Protein AF-A0A6C0DDC7-F1 (afdb_monomer_lite)

pLDDT: mean 84.73, std 9.31, range [54.53, 95.25]

Radius of gyration: 14.66 Å; chains: 1; bounding box: 37×20×41 Å

Secondary structure (DSSP, 8-state):
--GGGTTPPEEEETTEEEEE-TTSEEEEE-TT-SSEEEEEETTTEE-TTHHHHHHHHHHHHHHHHHHHHHHHT-

Structure (mmCIF, N/CA/C/O backbone):
data_AF-A0A6C0DDC7-F1
#
_entry.id   AF-A0A6C0DDC7-F1
#
loop_
_atom_site.group_PDB
_atom_site.id
_atom_site.type_symbol
_atom_site.label_atom_id
_atom_site.label_alt_id
_atom_site.label_comp_id
_atom_site.label_asym_id
_atom_site.label_entity_id
_atom_site.label_seq_id
_atom_site.pdbx_PDB_ins_code
_atom_site.Cartn_x
_atom_site.Cartn_y
_atom_site.Cartn_z
_atom_site.occupancy
_atom_site.B_iso_or_equiv
_atom_site.auth_seq_id
_atom_site.auth_comp_id
_atom_site.auth_asym_id
_atom_site.auth_atom_id
_atom_site.pdbx_PDB_model_num
ATOM 1 N N . MET A 1 1 ? 10.128 -9.816 1.078 1.00 58.59 1 MET A N 1
ATOM 2 C CA . MET A 1 1 ? 9.226 -9.077 1.988 1.00 58.59 1 MET A CA 1
ATOM 3 C C . MET A 1 1 ? 10.063 -8.063 2.770 1.00 58.59 1 MET A C 1
ATOM 5 O O . MET A 1 1 ? 11.106 -8.472 3.269 1.00 58.59 1 MET A O 1
ATOM 9 N N . PRO A 1 2 ? 9.688 -6.771 2.819 1.00 64.88 2 PRO A N 1
ATOM 10 C CA . PRO A 1 2 ? 10.419 -5.726 3.525 1.00 64.88 2 PRO A CA 1
ATOM 11 C C . PRO A 1 2 ? 10.598 -6.088 4.992 1.00 64.88 2 PRO A C 1
ATOM 13 O O . PRO A 1 2 ? 9.643 -6.535 5.628 1.00 64.88 2 PRO A O 1
ATOM 16 N N . VAL A 1 3 ? 11.787 -5.832 5.545 1.00 70.88 3 VAL A N 1
ATOM 17 C CA . VAL A 1 3 ? 12.075 -6.032 6.979 1.00 70.88 3 VAL A CA 1
ATOM 18 C C . VAL A 1 3 ? 11.053 -5.291 7.845 1.00 70.88 3 VAL A C 1
ATOM 20 O O . VAL A 1 3 ? 10.637 -5.800 8.878 1.00 70.88 3 VAL A O 1
ATOM 23 N N . LYS A 1 4 ? 10.574 -4.134 7.370 1.00 73.81 4 LYS A N 1
ATOM 24 C CA . LYS A 1 4 ? 9.553 -3.314 8.032 1.00 73.81 4 LYS A CA 1
ATOM 25 C C . LYS A 1 4 ? 8.209 -4.018 8.240 1.00 73.81 4 LYS A C 1
ATOM 27 O O . LYS A 1 4 ? 7.507 -3.648 9.165 1.00 73.81 4 LYS A O 1
ATOM 32 N N . LEU A 1 5 ? 7.844 -5.010 7.423 1.00 82.06 5 LEU A N 1
ATOM 33 C CA . LEU A 1 5 ? 6.592 -5.762 7.602 1.00 82.06 5 LEU A CA 1
ATOM 34 C C . LEU A 1 5 ? 6.757 -6.983 8.512 1.00 82.06 5 LEU A C 1
ATOM 36 O O . LEU A 1 5 ? 5.776 -7.665 8.811 1.00 82.06 5 LEU A O 1
ATOM 40 N N . ASN A 1 6 ? 7.989 -7.308 8.913 1.00 81.62 6 ASN A N 1
ATOM 41 C CA . ASN A 1 6 ? 8.246 -8.464 9.754 1.00 81.62 6 ASN A CA 1
ATOM 42 C C . ASN A 1 6 ? 7.623 -8.245 11.141 1.00 81.62 6 ASN A C 1
ATOM 44 O O . ASN A 1 6 ? 7.839 -7.210 11.766 1.00 81.62 6 ASN A O 1
ATOM 48 N N . GLY A 1 7 ? 6.816 -9.200 11.603 1.00 84.81 7 GLY A N 1
ATOM 49 C CA . GLY A 1 7 ? 6.052 -9.079 12.849 1.00 84.81 7 GLY A CA 1
ATOM 50 C C . GLY A 1 7 ? 4.738 -8.290 12.749 1.00 84.81 7 GLY A C 1
ATOM 51 O O . GLY A 1 7 ? 3.994 -8.258 13.725 1.00 84.81 7 GLY A O 1
ATOM 52 N N . MET A 1 8 ? 4.399 -7.702 11.593 1.00 92.31 8 MET A N 1
ATOM 53 C CA . MET A 1 8 ? 3.083 -7.087 11.374 1.00 92.31 8 MET A CA 1
ATOM 54 C C . MET A 1 8 ? 2.070 -8.146 10.904 1.00 92.31 8 MET A C 1
ATOM 56 O O . MET A 1 8 ? 2.317 -8.797 9.882 1.00 92.31 8 MET A O 1
ATOM 60 N N . PRO A 1 9 ? 0.925 -8.343 11.586 1.00 93.62 9 PRO A N 1
ATOM 61 C CA . PRO A 1 9 ? -0.107 -9.255 11.108 1.00 93.62 9 PRO A CA 1
ATOM 62 C C . PRO A 1 9 ? -0.691 -8.787 9.772 1.00 93.62 9 PRO A C 1
ATOM 64 O O . PRO A 1 9 ? -0.988 -7.606 9.569 1.00 93.62 9 PRO A O 1
ATOM 67 N N . ARG A 1 10 ? -0.901 -9.746 8.868 1.00 93.50 10 ARG A N 1
ATOM 68 C CA . ARG A 1 10 ? -1.623 -9.528 7.614 1.00 93.50 10 ARG A CA 1
ATOM 69 C C . ARG A 1 10 ? -3.120 -9.703 7.856 1.00 93.50 10 ARG A C 1
ATOM 71 O O . ARG A 1 10 ? -3.543 -10.759 8.320 1.00 93.50 10 ARG A O 1
ATOM 78 N N . ILE A 1 11 ? -3.910 -8.692 7.513 1.00 93.38 11 ILE A N 1
ATOM 79 C CA . ILE A 1 11 ? -5.366 -8.660 7.702 1.00 93.38 11 ILE A CA 1
ATOM 80 C C . ILE A 1 11 ? -6.077 -8.249 6.408 1.00 93.38 11 ILE A C 1
ATOM 82 O O . ILE A 1 11 ? -5.447 -7.753 5.473 1.00 93.38 11 ILE A O 1
ATOM 86 N N . ILE A 1 12 ? -7.396 -8.434 6.355 1.00 92.88 12 ILE A N 1
ATOM 87 C CA . ILE A 1 12 ? -8.247 -7.868 5.303 1.00 92.88 12 ILE A CA 1
ATOM 88 C C . ILE A 1 12 ? -8.926 -6.615 5.860 1.00 92.88 12 ILE A C 1
ATOM 90 O O . ILE A 1 12 ? -9.747 -6.712 6.767 1.00 92.88 12 ILE A O 1
ATOM 94 N N . TYR A 1 13 ? -8.606 -5.446 5.308 1.00 91.06 13 TYR A N 1
ATOM 95 C CA . TYR A 1 13 ? -9.225 -4.174 5.677 1.00 91.06 13 TYR A CA 1
ATOM 96 C C . TYR A 1 13 ? -10.039 -3.639 4.496 1.00 91.06 13 TYR A C 1
ATOM 98 O O . TYR A 1 13 ? -9.488 -3.354 3.435 1.00 91.06 13 TYR A O 1
ATOM 106 N N . LYS A 1 14 ? -11.367 -3.539 4.659 1.00 87.94 14 LYS A N 1
ATOM 107 C CA . LYS A 1 14 ? -12.308 -3.101 3.603 1.00 87.94 14 LYS A CA 1
ATOM 108 C C . LYS A 1 14 ? -12.115 -3.840 2.262 1.00 87.94 14 LYS A C 1
ATOM 110 O O . LYS A 1 14 ? -12.152 -3.236 1.197 1.00 87.94 14 LYS A O 1
ATOM 115 N N . GLY A 1 15 ? -11.873 -5.152 2.324 1.00 86.56 15 GLY A N 1
ATOM 116 C CA . GLY A 1 15 ? -11.651 -6.004 1.147 1.00 86.56 15 GLY A CA 1
ATOM 117 C C . GLY A 1 15 ? -10.227 -5.975 0.579 1.00 86.56 15 GLY A C 1
ATOM 118 O O . GLY A 1 15 ? -9.934 -6.728 -0.345 1.00 86.56 15 GLY A O 1
ATOM 119 N N . VAL A 1 16 ? -9.324 -5.166 1.142 1.00 87.44 16 VAL A N 1
ATOM 120 C CA . VAL A 1 16 ? -7.927 -5.064 0.704 1.00 87.44 16 VAL A CA 1
ATOM 121 C C . VAL A 1 16 ? -7.016 -5.806 1.689 1.00 87.44 16 VAL A C 1
ATOM 123 O O . VAL A 1 16 ? -7.105 -5.567 2.895 1.00 87.44 16 VAL A O 1
ATOM 126 N N . PRO A 1 17 ? -6.129 -6.704 1.225 1.00 91.31 17 PRO A N 1
ATOM 127 C CA . PRO A 1 17 ? -5.130 -7.323 2.086 1.00 91.31 17 PRO A CA 1
ATOM 128 C C . PRO A 1 17 ? -4.030 -6.318 2.448 1.00 91.31 17 PRO A C 1
ATOM 130 O O . PRO A 1 17 ? -3.347 -5.798 1.568 1.00 91.31 17 PRO A O 1
ATOM 133 N N . VAL A 1 18 ? -3.834 -6.085 3.744 1.00 93.44 18 VAL A N 1
ATOM 134 C CA . VAL A 1 18 ? -2.895 -5.088 4.283 1.00 93.44 18 VAL A CA 1
ATOM 135 C C . VAL A 1 18 ? -2.105 -5.666 5.457 1.00 93.44 18 VAL A C 1
ATOM 137 O O . VAL A 1 18 ? -2.514 -6.655 6.068 1.00 93.44 18 VAL A O 1
ATOM 140 N N . TRP A 1 19 ? -0.977 -5.047 5.788 1.00 94.94 19 TRP A N 1
ATOM 141 C CA . TRP A 1 19 ? -0.221 -5.3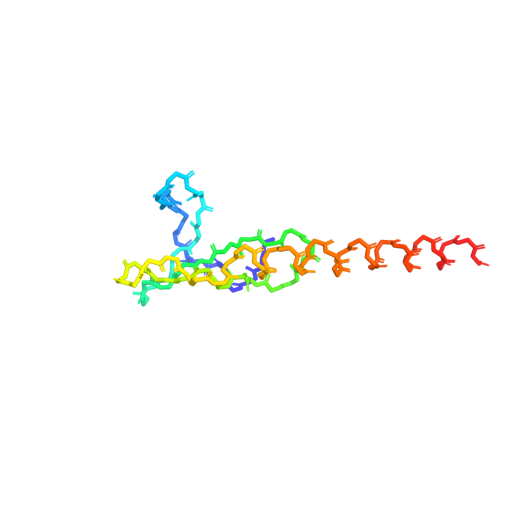16 7.010 1.00 94.94 19 TRP A CA 1
ATOM 142 C C . TRP A 1 19 ? -0.532 -4.245 8.041 1.00 94.94 19 T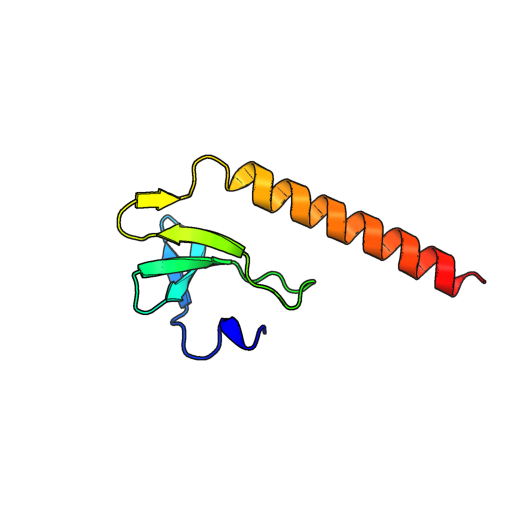RP A C 1
ATOM 144 O O . TRP A 1 19 ? -0.464 -3.057 7.733 1.00 94.94 19 TRP A O 1
ATOM 154 N N . LYS A 1 20 ? -0.875 -4.668 9.254 1.00 95.00 20 LYS A N 1
ATOM 155 C CA . LYS A 1 20 ? -1.247 -3.769 10.344 1.00 95.00 20 LYS A CA 1
ATOM 156 C C . LYS A 1 20 ? -0.114 -3.667 11.361 1.00 95.00 20 LYS A C 1
ATOM 158 O O . LYS A 1 20 ? 0.371 -4.691 11.835 1.00 95.00 20 LYS A O 1
ATOM 163 N N . SER A 1 21 ? 0.281 -2.451 11.731 1.00 94.50 21 SER A N 1
ATOM 164 C CA . SER A 1 21 ? 1.207 -2.228 12.850 1.00 94.50 21 SER A CA 1
ATOM 165 C C . SER A 1 21 ? 0.490 -2.287 14.203 1.00 94.50 21 SER A C 1
ATOM 167 O O . SER A 1 21 ? -0.734 -2.177 14.289 1.00 94.50 21 SER A O 1
ATOM 169 N N . SER A 1 22 ? 1.255 -2.395 15.292 1.00 92.44 22 SER A N 1
ATOM 170 C CA . SER A 1 22 ? 0.725 -2.296 16.662 1.00 92.44 22 SER A CA 1
ATOM 171 C C . SER A 1 22 ? -0.005 -0.978 16.933 1.00 92.44 22 SER A C 1
ATOM 173 O O . SER A 1 22 ? -0.907 -0.941 17.763 1.00 92.44 22 SER A O 1
ATOM 175 N N . ASN A 1 23 ? 0.359 0.086 16.214 1.00 92.88 23 ASN A N 1
ATOM 176 C CA . ASN A 1 23 ? -0.218 1.421 16.368 1.00 92.88 23 ASN A CA 1
ATOM 177 C C . ASN A 1 23 ? -1.493 1.608 15.528 1.00 92.88 23 ASN A C 1
ATOM 179 O O . ASN A 1 23 ? -2.095 2.676 15.553 1.00 92.88 23 ASN A O 1
ATOM 183 N N . GLY A 1 24 ? -1.906 0.579 14.779 1.00 92.44 24 GLY A N 1
ATOM 184 C CA . GLY A 1 24 ? -3.085 0.624 13.917 1.00 92.44 24 GLY A CA 1
ATOM 185 C C . GLY A 1 24 ? -2.826 1.202 12.528 1.00 92.44 24 GLY A C 1
ATOM 186 O O . GLY A 1 24 ? -3.783 1.372 11.777 1.00 92.44 24 GLY A O 1
ATOM 187 N N . ASP A 1 25 ? -1.574 1.472 12.155 1.00 95.25 25 ASP A N 1
ATOM 188 C CA . ASP A 1 25 ? -1.230 1.894 10.795 1.00 95.25 25 ASP A CA 1
ATOM 189 C C . ASP A 1 25 ? -1.368 0.725 9.818 1.00 95.25 25 ASP A C 1
ATOM 191 O O . ASP A 1 25 ? -1.044 -0.423 10.138 1.00 95.25 25 ASP A O 1
ATOM 195 N N . LEU A 1 26 ? -1.835 1.028 8.610 1.00 94.75 26 LEU A N 1
ATOM 196 C CA . LEU A 1 26 ? -2.108 0.064 7.555 1.00 94.75 26 LEU A CA 1
ATOM 197 C C . LEU A 1 26 ? -1.117 0.255 6.411 1.00 94.75 26 LEU A C 1
ATOM 199 O O . LEU A 1 26 ? -0.998 1.346 5.850 1.00 94.75 26 LEU A O 1
ATOM 203 N N . PHE A 1 27 ? -0.447 -0.827 6.030 1.00 93.19 27 PHE A N 1
ATOM 204 C CA . PHE A 1 27 ? 0.582 -0.826 5.000 1.00 93.19 27 PHE A CA 1
ATOM 205 C C . PHE A 1 27 ? 0.265 -1.793 3.860 1.00 93.19 27 PHE A C 1
ATOM 207 O O . PHE A 1 27 ? -0.218 -2.906 4.082 1.00 93.19 27 PHE A O 1
ATOM 214 N N . LEU A 1 28 ? 0.615 -1.403 2.635 1.00 90.75 28 LEU A N 1
ATOM 215 C CA . LEU A 1 28 ? 0.734 -2.318 1.504 1.00 90.75 28 LEU A CA 1
ATOM 216 C C . LEU A 1 28 ? 2.180 -2.767 1.318 1.00 90.75 28 LEU A C 1
ATOM 218 O O . LEU A 1 28 ? 3.136 -2.008 1.506 1.00 90.75 28 LEU A O 1
ATOM 222 N N . TYR A 1 29 ? 2.309 -4.018 0.889 1.00 85.75 29 TYR A N 1
ATOM 223 C CA . TYR A 1 29 ? 3.559 -4.557 0.388 1.00 85.75 29 TYR A CA 1
ATOM 224 C C . TYR A 1 29 ? 3.738 -4.172 -1.0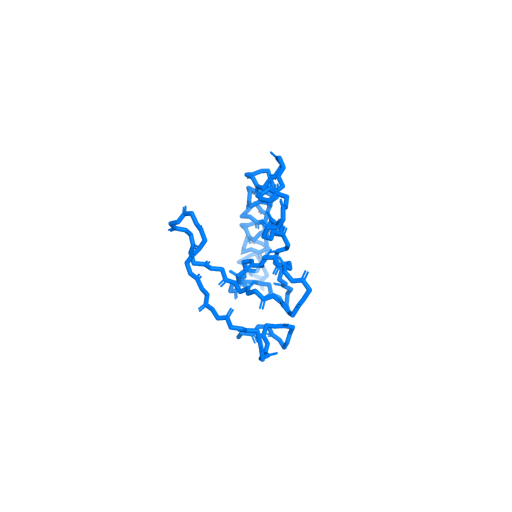81 1.00 85.75 29 TYR A C 1
ATOM 226 O O . TYR A 1 29 ? 2.895 -4.504 -1.914 1.00 85.75 29 TYR A O 1
ATOM 234 N N . ASP A 1 30 ? 4.858 -3.525 -1.392 1.00 79.88 30 ASP A N 1
ATOM 235 C CA . ASP A 1 30 ? 5.339 -3.365 -2.758 1.00 79.88 30 ASP A CA 1
ATOM 236 C C . ASP A 1 30 ? 6.447 -4.400 -3.027 1.00 79.88 30 ASP A C 1
ATOM 238 O O . ASP A 1 30 ? 7.521 -4.313 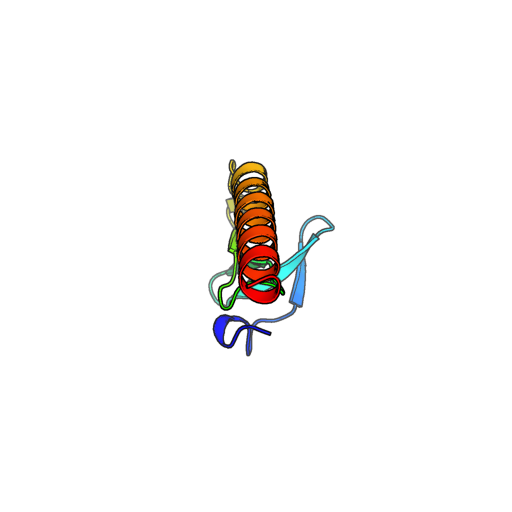-2.428 1.00 79.88 30 ASP A O 1
ATOM 242 N N . PRO A 1 31 ? 6.227 -5.401 -3.900 1.00 75.00 31 PRO A N 1
ATOM 243 C CA . PRO A 1 31 ? 7.246 -6.398 -4.213 1.00 75.00 31 PRO A CA 1
ATOM 244 C C . PRO A 1 31 ? 8.455 -5.832 -4.956 1.00 75.00 31 PRO A C 1
ATOM 246 O O . PRO A 1 31 ? 9.494 -6.489 -4.999 1.00 75.00 31 PRO A O 1
ATOM 249 N N . ASN A 1 32 ? 8.335 -4.631 -5.513 1.00 72.44 32 ASN A N 1
ATOM 250 C CA . ASN A 1 32 ? 9.370 -3.992 -6.309 1.00 72.44 32 ASN A CA 1
ATOM 251 C C . ASN A 1 32 ? 10.159 -2.928 -5.542 1.00 72.44 32 ASN A C 1
ATOM 253 O O . ASN A 1 32 ? 11.109 -2.370 -6.091 1.00 72.44 32 ASN A O 1
ATOM 257 N N . SER A 1 33 ? 9.781 -2.658 -4.292 1.00 72.50 33 SER A N 1
ATOM 258 C CA . SER A 1 33 ? 10.458 -1.717 -3.410 1.00 72.50 33 SER A CA 1
ATOM 259 C C . SER A 1 33 ? 10.953 -2.421 -2.147 1.00 72.50 33 SER A C 1
ATOM 261 O O . SER A 1 33 ? 10.393 -3.415 -1.684 1.00 72.50 33 SER A O 1
ATOM 263 N N . THR A 1 34 ? 12.026 -1.893 -1.563 1.00 73.44 34 THR A N 1
ATOM 264 C CA . THR A 1 34 ? 12.463 -2.268 -0.211 1.00 73.44 34 THR A CA 1
ATOM 265 C C . THR A 1 34 ? 11.584 -1.643 0.871 1.00 73.44 34 THR A C 1
ATOM 267 O O . THR A 1 34 ? 11.677 -2.042 2.032 1.00 73.44 34 THR A O 1
ATOM 270 N N . ASP A 1 35 ? 10.737 -0.680 0.500 1.00 82.00 35 ASP A N 1
ATOM 271 C CA . ASP A 1 35 ? 9.852 0.045 1.399 1.00 82.00 35 ASP A CA 1
ATOM 272 C C . ASP A 1 35 ? 8.397 -0.427 1.339 1.00 82.00 35 ASP A C 1
ATOM 274 O O . ASP A 1 35 ? 7.939 -1.124 0.436 1.00 82.00 35 ASP A O 1
ATOM 278 N N . THR A 1 36 ? 7.665 -0.032 2.373 1.00 86.94 36 THR A N 1
ATOM 279 C CA . THR A 1 36 ? 6.245 -0.306 2.577 1.00 86.94 36 THR A CA 1
ATOM 280 C C . THR A 1 36 ? 5.443 0.946 2.293 1.00 86.94 36 THR A C 1
ATOM 282 O O . THR A 1 36 ? 5.901 2.053 2.580 1.00 86.94 36 THR A O 1
ATOM 285 N N . ILE A 1 37 ? 4.222 0.786 1.801 1.00 88.75 37 ILE A N 1
ATOM 286 C CA . ILE A 1 37 ? 3.366 1.927 1.483 1.00 88.75 37 ILE A CA 1
ATOM 287 C C . ILE A 1 37 ? 2.378 2.121 2.625 1.00 88.75 37 ILE A C 1
ATOM 289 O O . ILE A 1 37 ? 1.512 1.273 2.815 1.00 88.75 37 ILE A O 1
ATOM 293 N N . LEU A 1 38 ? 2.490 3.221 3.372 1.00 91.38 38 LEU A N 1
ATOM 294 C CA . LEU A 1 38 ? 1.453 3.617 4.324 1.00 91.38 38 LEU A CA 1
ATOM 295 C C . LEU A 1 38 ? 0.207 4.030 3.539 1.00 91.38 38 LEU A C 1
ATOM 297 O O . LEU A 1 38 ? 0.265 4.941 2.715 1.00 91.38 38 LEU A O 1
ATOM 301 N N . ILE A 1 39 ? -0.911 3.364 3.801 1.00 93.19 39 ILE A N 1
ATOM 302 C CA . ILE A 1 39 ? -2.185 3.627 3.125 1.00 93.19 39 ILE A CA 1
ATOM 303 C C . ILE A 1 39 ? -3.267 4.132 4.073 1.00 93.19 39 ILE A C 1
ATOM 305 O O . ILE A 1 39 ? -4.370 4.432 3.630 1.00 93.19 39 ILE A O 1
ATOM 309 N N . GLY A 1 40 ? -2.984 4.245 5.367 1.00 94.31 40 GLY A N 1
ATOM 310 C CA . GLY A 1 40 ? -3.934 4.777 6.337 1.00 94.31 40 GLY A CA 1
ATOM 311 C C . GLY A 1 40 ? -3.751 4.185 7.718 1.00 94.31 40 GLY A C 1
ATOM 312 O O . GLY A 1 40 ? -2.694 3.644 8.032 1.00 94.31 40 GLY A O 1
ATOM 313 N N . SER A 1 41 ? -4.804 4.268 8.521 1.00 95.25 41 SER A N 1
ATOM 314 C CA . SER A 1 41 ? -4.872 3.654 9.844 1.00 95.25 41 SER A CA 1
ATOM 315 C C . SER A 1 41 ? -6.253 3.053 10.090 1.00 95.25 41 SER A C 1
ATOM 317 O O . SER A 1 41 ? -7.218 3.376 9.398 1.00 95.25 41 SER A O 1
ATOM 319 N N . GLU A 1 42 ? -6.384 2.178 11.081 1.00 91.88 42 GLU A N 1
ATOM 320 C CA . GLU A 1 42 ? -7.693 1.645 11.464 1.00 91.88 42 GLU A CA 1
ATOM 321 C C . GLU A 1 42 ? -8.659 2.744 11.902 1.00 91.88 42 GLU A C 1
ATOM 323 O O . GLU A 1 42 ? -9.828 2.703 11.519 1.00 91.88 42 GLU A O 1
ATOM 328 N N . THR A 1 43 ? -8.158 3.727 12.654 1.00 92.31 43 THR A N 1
ATOM 329 C CA . THR A 1 43 ? -8.959 4.811 13.232 1.00 92.31 43 THR A CA 1
ATOM 330 C C . THR A 1 43 ? -9.466 5.780 12.168 1.00 92.31 43 THR A C 1
ATOM 332 O O . THR A 1 43 ? -10.629 6.169 12.199 1.00 92.31 43 THR A O 1
ATOM 335 N N . ASN A 1 44 ? -8.610 6.155 11.212 1.00 92.62 44 ASN A N 1
ATOM 336 C CA . ASN A 1 44 ? -8.930 7.184 10.215 1.00 92.62 44 ASN A CA 1
ATOM 337 C C . ASN A 1 44 ? -9.346 6.598 8.858 1.00 92.62 44 ASN A C 1
ATOM 339 O O . ASN A 1 44 ? -9.824 7.320 7.985 1.00 92.62 44 ASN A O 1
ATOM 343 N N . GLY A 1 45 ? -9.182 5.289 8.664 1.00 91.62 45 GLY A N 1
ATOM 344 C CA . GLY A 1 45 ? -9.369 4.645 7.374 1.00 91.62 45 GLY A CA 1
ATOM 345 C C . GLY A 1 45 ? -8.223 4.916 6.406 1.00 91.62 45 GLY A C 1
ATOM 346 O O . GLY A 1 45 ? -7.094 5.208 6.803 1.00 91.62 45 GLY A O 1
ATOM 347 N N . PHE A 1 46 ? -8.513 4.764 5.113 1.00 92.44 46 PHE A N 1
ATOM 348 C CA . PHE A 1 46 ? -7.533 5.011 4.062 1.00 92.44 46 PHE A CA 1
ATOM 349 C C . PHE A 1 46 ? -7.220 6.498 3.935 1.00 92.44 46 PHE A C 1
ATOM 351 O O . PHE A 1 46 ? -8.114 7.335 4.057 1.00 92.44 46 PHE A O 1
ATOM 358 N N . LEU A 1 47 ? -5.959 6.817 3.637 1.00 91.00 47 LEU A N 1
ATOM 359 C CA 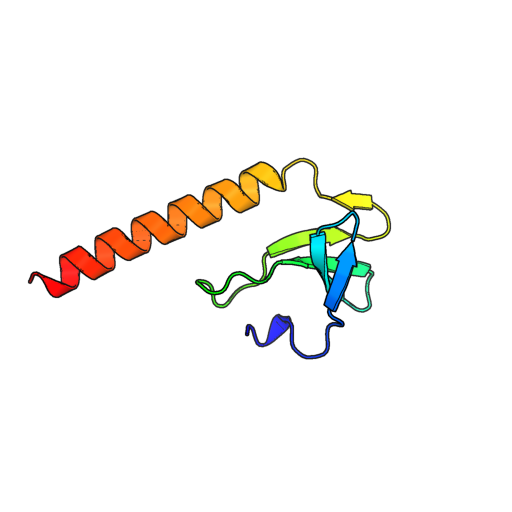. LEU A 1 47 ? -5.577 8.181 3.288 1.00 91.00 47 LEU A CA 1
ATOM 360 C C . LEU A 1 47 ? -6.380 8.635 2.052 1.00 91.00 47 LEU A C 1
ATOM 362 O O . LEU A 1 47 ? -6.611 7.843 1.133 1.00 91.00 47 LEU A O 1
ATOM 366 N N . PRO A 1 48 ? -6.783 9.913 1.977 1.00 89.12 48 PRO A N 1
ATOM 367 C CA . PRO A 1 48 ? -7.558 10.418 0.842 1.00 89.12 48 PRO A CA 1
ATOM 368 C C . PRO A 1 48 ? -6.804 10.303 -0.493 1.00 89.12 48 PRO A C 1
ATOM 370 O O . PRO A 1 48 ? -7.425 10.197 -1.546 1.00 89.12 48 PRO A O 1
ATOM 373 N N . ASN A 1 49 ? -5.471 10.266 -0.456 1.00 90.00 49 ASN A N 1
ATOM 374 C CA . ASN A 1 49 ? -4.594 10.184 -1.621 1.00 90.00 49 ASN A CA 1
ATOM 375 C C . ASN A 1 49 ? -3.993 8.783 -1.857 1.00 90.00 49 ASN A C 1
ATOM 377 O O . ASN A 1 49 ? -3.039 8.658 -2.623 1.00 90.00 49 ASN A O 1
ATOM 381 N N . VAL A 1 50 ? -4.526 7.709 -1.251 1.00 87.12 50 VAL A N 1
ATOM 382 C CA . VAL A 1 50 ? -3.999 6.339 -1.466 1.00 87.12 50 VAL A CA 1
ATOM 383 C C . VAL A 1 50 ? -3.909 5.979 -2.948 1.00 87.12 50 VAL A C 1
ATOM 385 O O . VAL A 1 50 ? -2.904 5.424 -3.386 1.00 87.12 50 VAL A O 1
ATOM 388 N N . ALA A 1 51 ? -4.936 6.315 -3.734 1.00 85.25 51 ALA A N 1
ATOM 389 C CA . ALA A 1 51 ? -4.964 6.014 -5.164 1.00 85.25 51 ALA A CA 1
ATOM 390 C C . ALA A 1 51 ? -3.810 6.691 -5.925 1.00 85.25 51 ALA A C 1
ATOM 392 O O . ALA A 1 51 ? -3.204 6.079 -6.808 1.00 85.25 51 ALA A O 1
ATOM 393 N N . GLU A 1 52 ? -3.477 7.927 -5.556 1.00 88.12 52 GLU A N 1
ATOM 394 C CA . GLU A 1 52 ? -2.368 8.683 -6.134 1.00 88.12 52 GLU A CA 1
ATOM 395 C C . GLU A 1 52 ? -1.020 8.073 -5.736 1.00 88.12 52 GLU A C 1
ATOM 397 O O . GLU A 1 52 ? -0.189 7.810 -6.603 1.00 88.12 52 GLU A O 1
ATOM 402 N N . ILE A 1 53 ? -0.841 7.735 -4.453 1.00 86.19 53 ILE A N 1
ATOM 403 C CA . ILE A 1 53 ? 0.379 7.089 -3.944 1.00 86.19 53 ILE A CA 1
ATOM 404 C C . ILE A 1 53 ? 0.645 5.771 -4.686 1.00 86.19 53 ILE A C 1
ATOM 406 O O . ILE A 1 53 ? 1.762 5.526 -5.151 1.00 86.19 53 ILE A O 1
ATOM 410 N N . CYS A 1 54 ? -0.380 4.926 -4.831 1.00 84.19 54 CYS A N 1
ATOM 411 C CA . CYS A 1 54 ? -0.266 3.671 -5.568 1.00 84.19 54 CYS A CA 1
ATOM 412 C C . CYS A 1 54 ? 0.050 3.908 -7.053 1.00 84.19 54 CYS A C 1
ATOM 414 O O . CYS A 1 54 ? 0.899 3.216 -7.617 1.00 84.19 54 CYS A O 1
ATOM 416 N N . SER A 1 55 ? -0.594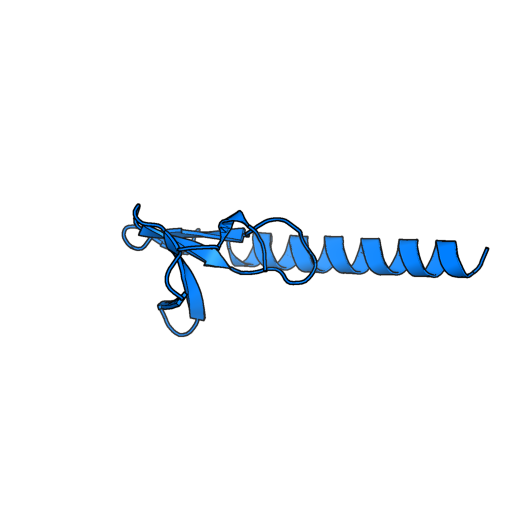 4.897 -7.679 1.00 86.19 55 SER A N 1
ATOM 417 C CA . SER A 1 55 ? -0.364 5.238 -9.087 1.00 86.19 55 SER A CA 1
ATOM 418 C C . SER A 1 55 ? 1.067 5.716 -9.332 1.00 86.19 55 SER A C 1
ATOM 420 O O . SER A 1 55 ? 1.714 5.234 -10.264 1.00 86.19 55 SER A O 1
ATOM 422 N N . GLN A 1 56 ? 1.591 6.592 -8.470 1.00 86.06 56 GLN A N 1
ATOM 423 C CA . GLN A 1 56 ? 2.961 7.094 -8.567 1.00 86.06 56 GLN A CA 1
ATOM 424 C C . GLN A 1 56 ? 3.977 5.953 -8.458 1.00 86.06 56 GLN A C 1
ATOM 426 O O . GLN A 1 56 ? 4.875 5.846 -9.286 1.00 86.06 56 GLN A O 1
ATOM 431 N N . ARG A 1 57 ? 3.792 5.021 -7.515 1.00 81.81 57 ARG A N 1
ATOM 432 C CA . ARG A 1 57 ? 4.694 3.863 -7.367 1.00 81.81 57 ARG A CA 1
ATOM 433 C C . ARG A 1 57 ? 4.715 2.952 -8.588 1.00 81.81 57 ARG A C 1
ATOM 435 O O . ARG A 1 57 ? 5.778 2.476 -8.983 1.00 81.81 57 ARG A O 1
ATOM 442 N N . ILE A 1 58 ? 3.562 2.731 -9.221 1.00 82.81 58 ILE A N 1
ATOM 443 C CA . ILE A 1 58 ? 3.490 1.961 -10.470 1.00 82.81 58 ILE A CA 1
ATOM 444 C C . ILE A 1 58 ? 4.283 2.663 -11.580 1.00 82.81 58 ILE A C 1
ATOM 446 O O . ILE A 1 58 ? 4.975 1.995 -12.352 1.00 82.81 58 ILE A O 1
ATOM 450 N N . GLN A 1 59 ? 4.199 3.993 -11.667 1.00 85.62 59 GLN A N 1
ATOM 451 C CA . GLN A 1 59 ? 4.967 4.772 -12.639 1.00 85.62 59 GLN A CA 1
ATOM 452 C C . GLN A 1 59 ? 6.472 4.712 -12.354 1.00 85.62 59 GLN A C 1
ATOM 454 O O . GLN A 1 59 ? 7.235 4.392 -13.267 1.00 85.62 59 GLN A O 1
ATOM 459 N N . ASP A 1 60 ? 6.887 4.916 -11.102 1.00 83.44 60 ASP A N 1
ATOM 460 C CA . ASP A 1 60 ? 8.290 4.838 -10.672 1.00 83.44 60 ASP A CA 1
ATOM 461 C C . ASP A 1 60 ? 8.889 3.462 -11.008 1.00 83.44 60 ASP A C 1
ATOM 463 O O . ASP A 1 60 ? 9.979 3.348 -11.577 1.00 83.44 60 ASP A O 1
ATOM 467 N N . TYR A 1 61 ? 8.138 2.388 -10.740 1.00 82.38 61 TYR A N 1
ATOM 468 C CA . TYR A 1 61 ? 8.560 1.036 -11.086 1.00 82.38 61 TYR A CA 1
ATOM 469 C C . TYR A 1 61 ? 8.721 0.846 -12.597 1.00 82.38 61 TYR A C 1
ATOM 471 O O . TYR A 1 61 ? 9.754 0.335 -13.042 1.00 82.38 61 TYR A O 1
ATOM 479 N N . ARG A 1 62 ? 7.741 1.285 -13.400 1.00 84.38 62 ARG A N 1
ATOM 480 C CA . ARG A 1 62 ? 7.811 1.215 -14.869 1.00 84.38 62 ARG A CA 1
ATOM 481 C C . ARG A 1 62 ? 9.025 1.971 -15.408 1.00 84.38 62 ARG A C 1
ATOM 483 O O . ARG A 1 62 ? 9.721 1.433 -16.265 1.00 84.38 62 ARG A O 1
ATOM 490 N N . ALA A 1 63 ? 9.317 3.157 -14.878 1.00 83.44 63 ALA A N 1
ATOM 491 C CA . ALA A 1 63 ? 10.507 3.920 -15.243 1.00 83.44 63 ALA A CA 1
ATOM 492 C C . ALA A 1 63 ? 11.796 3.138 -14.922 1.00 83.44 63 ALA A C 1
ATOM 494 O O . ALA A 1 63 ? 12.648 2.969 -15.796 1.00 83.44 63 ALA A O 1
ATOM 495 N N . SER A 1 64 ? 11.889 2.545 -13.725 1.00 82.31 64 SER A N 1
ATOM 496 C CA . SER A 1 64 ? 13.051 1.730 -13.330 1.00 82.31 64 SER A CA 1
ATOM 497 C C . SER A 1 64 ? 13.267 0.496 -14.219 1.00 82.31 64 SER A C 1
ATOM 499 O O . SER A 1 64 ? 14.400 0.052 -14.421 1.00 82.31 64 SER A O 1
ATOM 501 N N . LEU A 1 65 ? 12.190 -0.104 -14.743 1.00 83.69 65 LEU A N 1
ATOM 502 C CA . LEU A 1 65 ? 12.277 -1.236 -15.667 1.00 83.69 65 LEU A CA 1
ATOM 503 C C . LEU A 1 65 ? 12.845 -0.802 -17.018 1.00 83.69 65 LEU A C 1
ATOM 505 O O . LEU A 1 65 ? 13.686 -1.504 -17.580 1.00 83.69 65 LEU A O 1
ATOM 509 N N . VAL A 1 66 ? 12.416 0.360 -17.518 1.00 83.94 66 VAL A N 1
ATOM 510 C CA . VAL A 1 66 ? 12.929 0.939 -18.767 1.00 83.94 66 VAL A CA 1
ATOM 511 C C . VAL A 1 66 ? 14.429 1.216 -18.655 1.00 83.94 66 VAL A C 1
ATOM 513 O O . VAL A 1 66 ? 15.183 0.851 -19.558 1.00 83.94 66 VAL A O 1
ATOM 516 N N . GLU A 1 67 ? 14.889 1.786 -17.540 1.00 79.38 67 GLU A N 1
ATOM 517 C CA . GLU A 1 67 ? 16.319 2.027 -17.308 1.00 79.38 67 GLU A CA 1
ATOM 518 C C . GLU A 1 67 ? 17.133 0.732 -17.245 1.00 79.38 67 GLU A C 1
ATOM 520 O O . GLU A 1 67 ? 18.157 0.616 -17.923 1.00 79.38 67 GLU A O 1
ATOM 525 N N . ARG A 1 68 ? 16.657 -0.277 -16.503 1.00 77.06 68 ARG A N 1
ATOM 526 C CA . ARG A 1 68 ? 17.307 -1.597 -16.444 1.00 77.06 68 ARG A CA 1
ATOM 527 C C . ARG A 1 68 ? 17.424 -2.236 -17.824 1.00 77.06 68 ARG A C 1
ATOM 529 O O . ARG A 1 68 ? 18.485 -2.743 -18.178 1.00 77.06 68 ARG A O 1
ATOM 536 N N . HIS A 1 69 ? 16.365 -2.165 -18.626 1.00 74.69 69 HIS A N 1
ATOM 537 C CA . HIS A 1 69 ? 16.370 -2.707 -19.982 1.00 74.69 69 HIS A CA 1
ATOM 538 C C . HIS A 1 69 ? 17.324 -1.942 -20.914 1.00 74.69 69 HIS A C 1
ATOM 540 O O . HIS A 1 69 ? 17.947 -2.538 -21.791 1.00 74.69 69 HIS A O 1
ATOM 546 N N . ARG A 1 70 ? 17.481 -0.627 -20.713 1.00 73.12 70 ARG A N 1
ATOM 547 C CA . ARG A 1 70 ? 18.452 0.193 -21.450 1.00 73.12 70 ARG A CA 1
ATOM 548 C C . ARG A 1 70 ? 19.895 -0.147 -21.074 1.00 73.12 70 ARG A C 1
ATOM 550 O O . ARG A 1 70 ? 20.746 -0.161 -21.956 1.00 73.12 70 ARG A O 1
ATOM 557 N N . MET A 1 71 ? 20.163 -0.431 -19.800 1.00 66.75 71 MET A N 1
ATOM 558 C CA . MET A 1 71 ? 21.495 -0.826 -19.329 1.00 66.75 71 MET A CA 1
ATOM 559 C C . MET A 1 71 ? 21.908 -2.218 -19.822 1.00 66.75 71 MET A C 1
ATOM 561 O O . MET A 1 71 ? 23.075 -2.418 -20.109 1.00 66.75 71 MET A O 1
ATOM 565 N N . GLN A 1 72 ? 20.968 -3.157 -19.975 1.00 66.81 72 GLN A N 1
ATOM 566 C CA . GLN A 1 72 ? 21.250 -4.507 -20.496 1.00 66.81 72 GLN A CA 1
ATOM 567 C C . GLN A 1 72 ? 21.521 -4.557 -22.008 1.00 66.81 72 GLN A C 1
ATOM 569 O O . GLN A 1 72 ? 22.003 -5.567 -22.510 1.00 66.81 72 GLN A O 1
ATOM 574 N N . LYS A 1 73 ? 21.162 -3.500 -22.744 1.00 62.88 73 LYS A N 1
ATOM 575 C CA . LYS A 1 73 ? 21.383 -3.378 -24.194 1.00 62.88 73 LYS A CA 1
ATOM 576 C C . LYS A 1 73 ? 22.662 -2.606 -24.556 1.00 62.88 73 LYS A C 1
ATOM 578 O O . LYS A 1 73 ? 22.891 -2.371 -25.741 1.00 62.88 73 LYS A O 1
ATOM 583 N N . LYS A 1 74 ? 23.445 -2.178 -23.563 1.00 54.53 74 LYS A N 1
ATOM 584 C CA . LYS A 1 74 ? 24.796 -1.622 -23.725 1.00 54.53 74 LYS A CA 1
ATOM 585 C C . LYS A 1 74 ? 25.827 -2.688 -23.395 1.00 54.53 74 LYS A C 1
ATOM 587 O O . LYS A 1 74 ? 26.885 -2.651 -24.051 1.00 54.53 74 LYS A O 1
#

Sequence (74 aa):
MPVKLNGMPRIIYKGVPVWKSSNGDLFLYDPNSTDTILIGSETNGFLPNVAEICSQRIQDYRASLVERHRMQKK

Foldseek 3Di:
DAPVLVPFDWDQDPNDTWTADPVQWTWDDDPQDSDIHGQGGPVGPGDPCSVVSVVVVVVVSVVVVVVVVVVVVD

Organism: NCBI:txid1070528